Protein AF-A0AAW5MVB6-F1 (afdb_monomer_lite)

pLDDT: mean 81.9, std 7.15, range [46.84, 90.31]

Foldseek 3Di:
DDCDPVNVVQVVQQVVQCVVPVPDGDADPVRVVVVVCVVVVCPQDQQFDWDQDPNDIFGQDGHVVGNVVVVVPDDHD

Secondary structure (DSSP, 8-state):
----HHHHHHHHHHHHHHHH-TT--PPPHHHHHHHHHHHTT-----SEEEEEETTEEEEEEE-TTSHHHHH-S----

Sequence (77 aa):
AQTNSEDVFSLAMTAFAREIDPHTNYLSPRNTEQFNTEMSLSLEGIGAVLQMDDDYTVINSMVAGGPAAKSKAISVG

Radius of gyration: 19.44 Å; chains: 1; bounding box: 48×17×42 Å

Structure (mmCIF, N/CA/C/O backbone):
data_AF-A0AAW5MVB6-F1
#
_entry.id   AF-A0AAW5MVB6-F1
#
loop_
_atom_site.group_PDB
_atom_site.id
_atom_site.type_symbol
_atom_site.label_atom_id
_atom_site.label_alt_id
_atom_site.label_comp_id
_atom_site.label_asym_id
_atom_site.label_entity_id
_atom_site.label_seq_id
_atom_site.pdbx_PDB_ins_code
_atom_site.Cartn_x
_atom_site.Cartn_y
_atom_site.Cartn_z
_atom_site.occupancy
_atom_site.B_iso_or_equiv
_atom_site.auth_seq_id
_atom_site.auth_comp_id
_atom_site.auth_asym_id
_atom_site.auth_atom_id
_atom_site.pdbx_PDB_model_num
ATOM 1 N N . ALA A 1 1 ? -9.698 3.719 -21.095 1.00 46.84 1 ALA A N 1
ATOM 2 C CA . ALA A 1 1 ? -8.277 3.601 -20.719 1.00 46.84 1 ALA A CA 1
ATOM 3 C C . ALA A 1 1 ? -7.684 4.998 -20.762 1.00 46.84 1 ALA A C 1
ATOM 5 O O . ALA A 1 1 ? -7.667 5.592 -21.831 1.00 46.84 1 ALA A O 1
ATOM 6 N N . GLN A 1 2 ? -7.342 5.567 -19.610 1.00 53.38 2 GLN A N 1
ATOM 7 C CA . GLN A 1 2 ? -6.811 6.926 -19.518 1.00 53.38 2 GLN A CA 1
ATOM 8 C C . GLN A 1 2 ? -5.313 6.791 -19.258 1.00 53.38 2 GLN A C 1
ATOM 10 O O . GLN A 1 2 ? -4.905 6.536 -18.133 1.00 53.38 2 GLN A O 1
ATOM 15 N N . THR A 1 3 ? -4.518 6.819 -20.325 1.00 65.62 3 THR A N 1
ATOM 16 C CA . THR A 1 3 ? -3.056 6.766 -20.229 1.00 65.62 3 THR A CA 1
ATOM 17 C C . THR A 1 3 ? -2.578 8.158 -19.847 1.00 65.62 3 THR A C 1
ATOM 19 O O . THR A 1 3 ? -2.745 9.099 -20.624 1.00 65.62 3 THR A O 1
ATOM 22 N N . ASN A 1 4 ? -2.049 8.313 -18.637 1.00 79.06 4 ASN A N 1
ATOM 23 C CA . ASN A 1 4 ? -1.542 9.594 -18.163 1.00 79.06 4 ASN A CA 1
ATOM 24 C C . ASN A 1 4 ? -0.082 9.768 -18.596 1.00 79.06 4 ASN A C 1
ATOM 26 O O . ASN A 1 4 ? 0.638 8.795 -18.821 1.00 79.06 4 ASN A O 1
ATOM 30 N N . SER A 1 5 ? 0.386 11.015 -18.683 1.00 80.44 5 SER A N 1
ATOM 31 C CA . SER A 1 5 ? 1.789 11.308 -19.019 1.00 80.44 5 SER A CA 1
ATOM 32 C C . SER A 1 5 ? 2.778 10.644 -18.052 1.00 80.44 5 SER A C 1
ATOM 34 O O . SER A 1 5 ? 3.877 10.269 -18.451 1.00 80.44 5 SER A O 1
ATOM 36 N N . GLU A 1 6 ? 2.373 10.457 -16.794 1.00 78.75 6 GLU A N 1
ATOM 37 C CA . GLU A 1 6 ? 3.150 9.759 -15.767 1.00 78.75 6 GLU A CA 1
ATOM 38 C C . GLU A 1 6 ? 3.339 8.265 -16.083 1.00 78.75 6 GLU A C 1
ATOM 40 O O . GLU A 1 6 ? 4.433 7.738 -15.890 1.00 78.75 6 GLU A O 1
ATOM 45 N N . ASP A 1 7 ? 2.326 7.603 -16.652 1.00 79.25 7 ASP A N 1
ATOM 46 C CA . ASP A 1 7 ? 2.392 6.182 -17.019 1.00 79.25 7 ASP A CA 1
ATOM 47 C C . ASP A 1 7 ? 3.406 5.957 -18.152 1.00 79.25 7 ASP A C 1
ATOM 49 O O . ASP A 1 7 ? 4.204 5.018 -18.124 1.00 79.25 7 ASP A O 1
ATOM 53 N N . VAL A 1 8 ? 3.421 6.864 -19.137 1.00 84.56 8 VAL A N 1
ATOM 54 C CA . VAL A 1 8 ? 4.374 6.833 -20.260 1.00 84.56 8 VAL A CA 1
ATOM 55 C C . VAL A 1 8 ? 5.797 7.116 -19.776 1.00 84.56 8 VAL A C 1
ATOM 57 O O . VAL A 1 8 ? 6.741 6.444 -20.195 1.00 84.56 8 VAL A O 1
ATOM 60 N N . PHE A 1 9 ? 5.958 8.081 -18.868 1.00 85.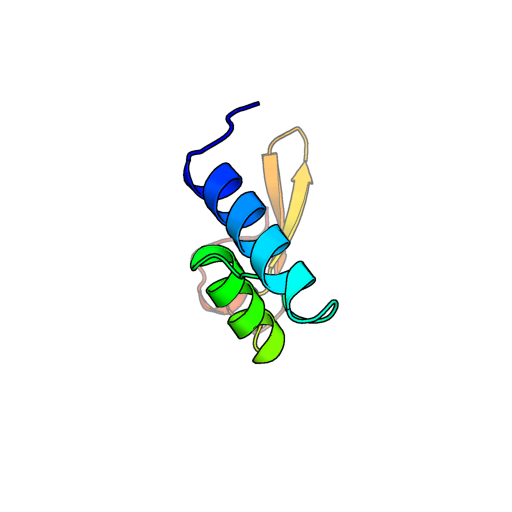94 9 PHE A N 1
ATOM 61 C CA . PHE A 1 9 ? 7.256 8.406 -18.282 1.00 85.94 9 PHE A CA 1
ATOM 62 C C . PHE A 1 9 ? 7.807 7.248 -17.442 1.00 85.94 9 PHE A C 1
ATOM 64 O O . PHE A 1 9 ? 8.970 6.872 -17.594 1.00 85.94 9 PHE A O 1
ATOM 71 N N . SER A 1 10 ? 6.962 6.638 -16.607 1.00 84.88 10 SER A N 1
ATOM 72 C CA . SER A 1 10 ? 7.326 5.471 -15.805 1.00 84.88 10 SER A CA 1
ATOM 73 C C . SER A 1 10 ? 7.765 4.300 -16.686 1.00 84.88 10 SER A C 1
ATOM 75 O O . SER A 1 10 ? 8.796 3.684 -16.409 1.00 84.88 10 SER A O 1
ATOM 77 N N . LEU A 1 11 ? 7.055 4.041 -17.789 1.00 86.00 11 LEU A N 1
ATOM 78 C CA . LEU A 1 11 ? 7.408 2.994 -18.748 1.00 86.00 11 LEU A CA 1
ATOM 79 C C . LEU A 1 11 ? 8.782 3.237 -19.389 1.00 86.00 11 LEU A C 1
ATOM 81 O O . LEU A 1 11 ? 9.618 2.333 -19.409 1.00 86.00 11 LEU A O 1
ATOM 85 N N . ALA A 1 12 ? 9.029 4.454 -19.882 1.00 88.25 12 ALA A N 1
ATOM 86 C CA . ALA A 1 12 ? 10.293 4.808 -20.525 1.00 88.25 12 ALA A CA 1
ATOM 87 C C . ALA A 1 12 ? 11.476 4.728 -19.547 1.00 88.25 12 ALA A C 1
ATOM 89 O O . ALA A 1 12 ? 12.512 4.145 -19.865 1.00 88.25 12 ALA A O 1
ATOM 90 N N . MET A 1 13 ? 11.309 5.259 -18.334 1.00 87.31 13 MET A N 1
ATOM 91 C CA . MET A 1 13 ? 12.361 5.251 -17.318 1.00 87.31 13 MET A CA 1
ATOM 92 C C . MET A 1 13 ? 12.627 3.843 -16.775 1.00 87.31 13 MET A C 1
ATOM 94 O O . MET A 1 13 ? 13.771 3.487 -16.511 1.00 87.31 13 MET A O 1
ATOM 98 N N . THR A 1 14 ? 11.590 3.008 -16.664 1.00 85.81 14 THR A N 1
ATOM 99 C CA . THR A 1 14 ? 11.743 1.597 -16.286 1.00 85.81 14 THR A CA 1
ATOM 100 C C . THR A 1 14 ? 12.495 0.809 -17.357 1.00 85.81 14 THR A C 1
ATOM 102 O O . THR A 1 14 ? 13.344 -0.009 -17.016 1.00 85.81 14 THR A O 1
ATOM 105 N N . ALA A 1 15 ? 12.228 1.057 -18.644 1.00 86.25 15 ALA A N 1
ATOM 106 C CA . ALA A 1 15 ? 12.974 0.429 -19.734 1.00 86.25 15 ALA A CA 1
ATOM 107 C C . ALA A 1 15 ? 14.458 0.834 -19.711 1.00 86.25 15 ALA A C 1
ATOM 109 O O . ALA A 1 15 ? 15.325 -0.030 -19.795 1.00 86.25 15 ALA A O 1
ATOM 110 N N . PHE A 1 16 ? 14.746 2.123 -19.505 1.00 86.94 16 PHE A N 1
ATOM 111 C CA . PHE A 1 16 ? 16.116 2.620 -19.352 1.00 86.94 16 PHE A CA 1
ATOM 112 C C . PHE A 1 16 ? 16.831 2.019 -18.131 1.00 86.94 16 PHE A C 1
ATOM 114 O O . PHE A 1 16 ? 17.981 1.606 -18.228 1.00 86.94 16 PHE A O 1
ATOM 121 N N . ALA A 1 17 ? 16.148 1.921 -16.989 1.00 84.94 17 ALA A N 1
ATOM 122 C CA . ALA A 1 17 ? 16.706 1.318 -15.782 1.00 84.94 17 ALA A CA 1
ATOM 123 C C . ALA A 1 17 ? 17.061 -0.168 -15.978 1.00 84.94 17 ALA A C 1
ATOM 125 O O . ALA A 1 17 ? 18.136 -0.597 -15.561 1.00 84.94 17 ALA A O 1
ATOM 126 N N . ARG A 1 18 ? 16.201 -0.924 -16.676 1.00 85.56 18 ARG A N 1
ATOM 127 C CA . ARG A 1 18 ? 16.422 -2.346 -16.993 1.00 85.56 18 ARG A CA 1
ATOM 128 C C . ARG A 1 18 ? 17.565 -2.597 -17.973 1.00 85.56 18 ARG A C 1
ATOM 130 O O . ARG A 1 18 ? 18.156 -3.670 -17.922 1.00 85.56 18 ARG A O 1
ATOM 137 N N . GLU A 1 19 ? 17.863 -1.639 -18.853 1.00 87.00 19 GLU A N 1
ATOM 138 C CA . GLU A 1 19 ? 19.025 -1.689 -19.756 1.00 87.00 19 GLU A CA 1
ATOM 139 C C . GLU A 1 19 ? 20.344 -1.647 -18.963 1.00 87.00 19 GLU A C 1
ATOM 141 O O . GLU A 1 19 ? 21.320 -2.293 -19.336 1.00 87.00 19 GLU A O 1
ATOM 146 N N . ILE A 1 20 ? 20.372 -0.897 -17.854 1.00 83.75 20 ILE A N 1
ATOM 147 C CA . ILE A 1 20 ? 21.558 -0.755 -16.999 1.00 83.75 20 ILE A CA 1
ATOM 148 C C . ILE A 1 20 ? 21.709 -1.956 -16.057 1.00 83.75 20 ILE A C 1
ATOM 150 O O . ILE A 1 20 ? 22.811 -2.483 -15.908 1.00 83.75 20 ILE A O 1
ATOM 154 N N . ASP A 1 21 ? 20.620 -2.389 -15.421 1.00 84.75 21 ASP A N 1
ATOM 155 C CA . ASP A 1 21 ? 20.580 -3.576 -14.563 1.00 84.75 21 ASP A CA 1
ATOM 156 C C . ASP A 1 21 ? 19.162 -4.179 -14.591 1.00 84.75 21 ASP A C 1
ATOM 158 O O . ASP A 1 21 ? 18.202 -3.467 -14.274 1.00 84.75 21 ASP A O 1
ATOM 162 N N . PRO A 1 22 ? 18.990 -5.483 -14.899 1.00 80.50 22 PRO A N 1
ATOM 163 C CA . PRO A 1 22 ? 17.679 -6.142 -14.915 1.00 80.50 22 PRO A CA 1
ATOM 164 C C . PRO A 1 22 ? 16.914 -6.069 -13.582 1.00 80.50 22 PRO A C 1
ATOM 166 O O . PRO A 1 22 ? 15.702 -6.301 -13.560 1.00 80.50 22 PRO A O 1
ATOM 169 N N . HIS A 1 23 ? 17.591 -5.755 -12.476 1.00 82.62 23 HIS A N 1
ATOM 170 C CA . HIS A 1 23 ? 16.996 -5.629 -11.148 1.00 82.62 23 HIS A CA 1
ATOM 171 C C . HIS A 1 23 ? 16.655 -4.192 -10.744 1.00 82.62 23 HIS A C 1
ATOM 173 O O . HIS A 1 23 ? 16.031 -3.990 -9.701 1.00 82.62 23 HIS A O 1
ATOM 179 N N . THR A 1 24 ? 16.989 -3.194 -11.563 1.00 84.19 24 THR A N 1
ATOM 180 C CA . THR A 1 24 ? 16.624 -1.801 -11.292 1.00 84.19 24 THR A CA 1
ATOM 181 C C . THR A 1 24 ? 15.328 -1.451 -12.018 1.00 84.19 24 THR A C 1
ATOM 183 O O . THR A 1 24 ? 15.207 -1.591 -13.233 1.00 84.19 24 THR A O 1
ATOM 186 N N . ASN A 1 25 ? 14.336 -0.965 -11.272 1.00 82.94 25 ASN A N 1
ATOM 187 C CA . ASN A 1 25 ? 13.104 -0.416 -11.834 1.00 82.94 25 ASN A CA 1
ATOM 188 C C . ASN A 1 25 ? 12.924 1.025 -11.352 1.00 82.94 25 ASN A C 1
ATOM 190 O O . ASN A 1 25 ? 13.330 1.377 -10.245 1.00 82.94 25 ASN A O 1
ATOM 194 N N . TYR A 1 26 ? 12.288 1.854 -12.176 1.00 84.75 26 TYR A N 1
ATOM 195 C CA . TYR A 1 26 ? 11.920 3.208 -11.784 1.00 84.75 26 TYR A CA 1
ATOM 196 C C . TYR A 1 26 ? 10.595 3.197 -11.016 1.00 84.75 26 TYR A C 1
ATOM 198 O O . TYR A 1 26 ? 9.597 2.650 -11.487 1.00 84.75 26 TYR A O 1
ATOM 206 N N . LEU A 1 27 ? 10.576 3.831 -9.845 1.00 84.88 27 LEU A N 1
ATOM 207 C CA . LEU A 1 27 ? 9.375 4.014 -9.034 1.00 84.88 27 LEU A CA 1
ATOM 208 C C . LEU A 1 27 ? 8.876 5.452 -9.199 1.00 84.88 27 LEU A C 1
ATOM 210 O O . LEU A 1 27 ? 9.621 6.405 -8.975 1.00 84.88 27 LEU A O 1
ATOM 214 N N . SER A 1 28 ? 7.605 5.616 -9.572 1.00 86.62 28 SER A N 1
ATOM 215 C CA . SER A 1 28 ? 6.948 6.924 -9.502 1.00 86.62 28 SER A CA 1
ATOM 216 C C . SER A 1 28 ? 6.823 7.377 -8.038 1.00 86.62 28 SER A C 1
ATOM 218 O O . SER A 1 28 ? 6.865 6.529 -7.138 1.00 86.62 28 SER A O 1
ATOM 220 N N . PRO A 1 29 ? 6.647 8.681 -7.753 1.00 82.56 29 PRO A N 1
ATOM 221 C CA . PRO A 1 29 ? 6.457 9.168 -6.383 1.00 82.56 29 PRO A CA 1
ATOM 222 C C . PRO A 1 29 ? 5.339 8.421 -5.646 1.00 82.56 29 PRO A C 1
ATOM 224 O O . PRO A 1 29 ? 5.535 7.957 -4.526 1.00 82.56 29 PRO A O 1
ATOM 227 N N . ARG A 1 30 ? 4.219 8.176 -6.336 1.00 83.56 30 ARG A N 1
ATOM 228 C CA . ARG A 1 30 ? 3.088 7.402 -5.813 1.00 83.56 30 ARG A CA 1
ATOM 229 C C . ARG A 1 30 ? 3.465 5.959 -5.462 1.00 83.56 30 ARG A C 1
ATOM 231 O O . ARG A 1 30 ? 3.116 5.475 -4.389 1.00 83.56 30 ARG A O 1
ATOM 238 N N . ASN A 1 31 ? 4.196 5.275 -6.342 1.00 84.38 31 ASN A N 1
ATOM 239 C CA . ASN A 1 31 ? 4.625 3.896 -6.091 1.00 84.38 31 ASN A CA 1
ATOM 240 C C . ASN A 1 31 ? 5.700 3.829 -4.996 1.00 84.38 31 ASN A C 1
ATOM 242 O O . ASN A 1 31 ? 5.758 2.860 -4.247 1.00 84.38 31 ASN A O 1
ATOM 246 N N . THR A 1 32 ? 6.535 4.864 -4.884 1.00 85.69 32 THR A N 1
ATOM 247 C CA . THR A 1 32 ? 7.571 4.978 -3.849 1.00 85.69 32 THR A CA 1
ATOM 248 C C . THR A 1 32 ? 6.949 5.118 -2.462 1.00 85.69 32 THR A C 1
ATOM 250 O O . THR A 1 32 ? 7.373 4.442 -1.531 1.00 85.69 32 THR A O 1
ATOM 253 N N . GLU A 1 33 ? 5.922 5.958 -2.312 1.00 83.94 33 GLU A N 1
ATOM 254 C CA . GLU A 1 33 ? 5.179 6.104 -1.052 1.00 83.94 33 GLU A CA 1
ATOM 255 C C . GLU A 1 33 ? 4.508 4.795 -0.626 1.00 83.94 33 GLU A C 1
ATOM 257 O O . GLU A 1 33 ? 4.597 4.398 0.541 1.00 83.94 33 GLU A O 1
ATOM 262 N N . GLN A 1 34 ? 3.891 4.092 -1.580 1.00 82.75 34 GLN A N 1
ATOM 263 C CA . GLN A 1 34 ? 3.293 2.786 -1.327 1.00 82.75 34 GLN A CA 1
ATOM 264 C C . GLN A 1 34 ? 4.347 1.762 -0.887 1.00 82.75 34 GLN A C 1
ATOM 266 O O . GLN A 1 34 ? 4.185 1.132 0.155 1.00 82.75 34 GLN A O 1
ATOM 271 N N . PHE A 1 35 ? 5.456 1.648 -1.621 1.00 84.31 35 PHE A N 1
ATOM 272 C CA . PHE A 1 35 ? 6.551 0.745 -1.271 1.00 84.31 35 PHE A CA 1
ATOM 273 C C . PHE A 1 35 ? 7.128 1.054 0.115 1.00 84.31 35 PHE A C 1
ATOM 275 O O . PHE A 1 35 ? 7.345 0.146 0.910 1.00 84.31 35 PHE A O 1
ATOM 282 N N . ASN A 1 36 ? 7.329 2.331 0.444 1.00 83.31 36 ASN A N 1
ATOM 283 C CA . ASN A 1 36 ? 7.820 2.732 1.761 1.00 83.31 36 ASN A CA 1
ATOM 284 C C . ASN A 1 36 ? 6.849 2.343 2.884 1.00 83.31 36 A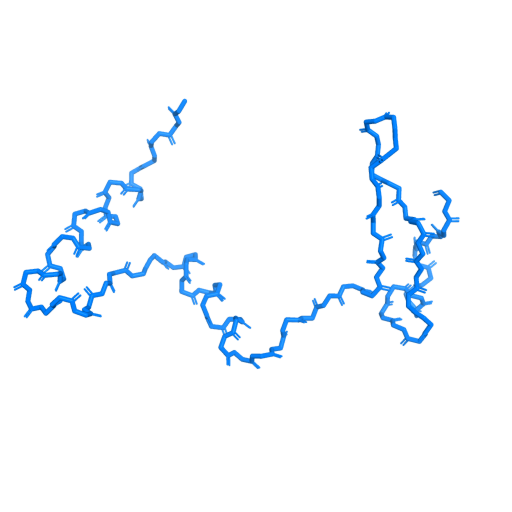SN A C 1
ATOM 286 O O . ASN A 1 36 ? 7.298 1.914 3.943 1.00 83.31 36 ASN A O 1
ATOM 290 N N . THR A 1 37 ? 5.540 2.451 2.646 1.00 80.00 37 THR A N 1
ATOM 291 C CA . THR A 1 37 ? 4.498 2.030 3.600 1.00 80.00 37 THR A CA 1
ATOM 292 C C . THR A 1 37 ? 4.463 0.509 3.776 1.00 80.00 37 THR A C 1
ATOM 294 O O . THR A 1 37 ? 4.261 0.003 4.879 1.00 80.00 37 THR A O 1
ATOM 297 N N . GLU A 1 38 ? 4.670 -0.242 2.696 1.00 80.25 38 GLU A N 1
ATOM 298 C CA . GLU A 1 38 ? 4.763 -1.703 2.747 1.00 80.25 38 GLU A CA 1
ATOM 299 C C . GLU A 1 38 ? 6.034 -2.148 3.490 1.00 80.25 38 GLU A C 1
ATOM 301 O O . GLU A 1 38 ? 5.980 -3.011 4.369 1.00 80.25 38 GLU A O 1
ATOM 306 N N . MET A 1 39 ? 7.172 -1.509 3.205 1.00 80.81 39 MET A N 1
ATOM 307 C CA . MET A 1 39 ? 8.469 -1.806 3.820 1.00 80.81 39 MET A CA 1
ATOM 308 C C . MET A 1 39 ? 8.564 -1.384 5.285 1.00 80.81 39 MET A C 1
ATOM 310 O O . MET A 1 39 ? 9.299 -2.012 6.047 1.00 80.81 39 MET A O 1
ATOM 314 N N . SER A 1 40 ? 7.823 -0.358 5.712 1.00 81.25 40 SER A N 1
ATOM 315 C CA . SER A 1 40 ? 7.750 0.012 7.127 1.00 81.25 40 SER A CA 1
ATOM 316 C C . SER A 1 40 ? 6.995 -1.024 7.968 1.00 81.25 40 SER A C 1
ATOM 318 O O . SER A 1 40 ? 6.965 -0.885 9.191 1.00 81.25 40 SER A O 1
ATOM 320 N N . LEU A 1 41 ? 6.389 -2.051 7.339 1.00 70.62 41 LEU A N 1
ATOM 321 C CA . LEU A 1 41 ? 5.522 -3.061 7.968 1.00 70.62 41 LEU A CA 1
ATOM 322 C C . LEU A 1 41 ? 4.426 -2.431 8.842 1.00 70.62 41 LEU A C 1
ATOM 324 O O . LEU A 1 41 ? 3.854 -3.076 9.718 1.00 70.62 41 LEU A O 1
ATOM 328 N N . SER A 1 42 ? 4.137 -1.154 8.605 1.00 67.19 42 SER A N 1
ATOM 329 C CA . SER A 1 42 ? 3.276 -0.329 9.438 1.00 67.19 42 SER A CA 1
ATOM 330 C C . SER A 1 42 ? 1.981 -0.022 8.708 1.00 67.19 42 SER A C 1
ATOM 332 O O . SER A 1 42 ? 1.446 1.075 8.854 1.00 67.19 42 SER A O 1
ATOM 334 N N . LEU A 1 43 ? 1.504 -0.963 7.887 1.00 70.75 43 LEU A N 1
ATOM 335 C CA . LEU A 1 43 ? 0.196 -0.855 7.264 1.00 70.75 43 LEU A CA 1
ATOM 336 C C . LEU A 1 43 ? -0.851 -0.749 8.382 1.00 70.75 43 LEU A C 1
ATOM 338 O O . LEU A 1 43 ? -1.276 -1.745 8.968 1.00 70.75 43 LEU A O 1
ATOM 342 N N . GLU A 1 44 ? -1.229 0.483 8.705 1.00 73.19 44 GLU A N 1
ATOM 343 C CA . GLU A 1 44 ? -2.207 0.786 9.733 1.00 73.19 44 GLU A CA 1
ATOM 344 C C . GLU A 1 44 ? -3.587 0.805 9.083 1.00 73.19 44 GLU A C 1
ATOM 346 O O . GLU A 1 44 ? -3.949 1.709 8.331 1.00 73.19 44 GLU A O 1
ATOM 351 N N . GLY A 1 45 ? -4.364 -0.241 9.350 1.00 78.62 45 GLY A N 1
ATOM 352 C CA . GLY A 1 45 ? -5.777 -0.260 9.006 1.00 78.62 45 GLY A CA 1
ATOM 353 C C . GLY A 1 45 ? -6.606 0.540 10.011 1.00 78.62 45 GLY A C 1
ATOM 354 O O . GLY A 1 45 ? -6.233 0.716 11.168 1.00 78.62 45 GLY A O 1
ATOM 355 N N . ILE A 1 46 ? -7.816 0.926 9.610 1.00 84.88 46 ILE A N 1
ATOM 356 C CA . ILE A 1 46 ? -8.774 1.597 10.504 1.00 84.88 46 ILE A CA 1
ATOM 357 C C . ILE A 1 46 ? -9.316 0.675 11.612 1.00 84.88 46 ILE A C 1
ATOM 359 O O . ILE A 1 46 ? -9.942 1.145 12.556 1.00 84.88 46 ILE A O 1
ATOM 363 N N . GLY A 1 47 ? -9.085 -0.639 11.530 1.00 85.00 47 GLY A N 1
ATOM 364 C CA . GLY A 1 47 ? -9.597 -1.610 12.502 1.00 85.00 47 GLY A CA 1
ATOM 365 C C . GLY A 1 47 ? -11.091 -1.909 12.343 1.00 85.00 47 GLY A C 1
ATOM 366 O O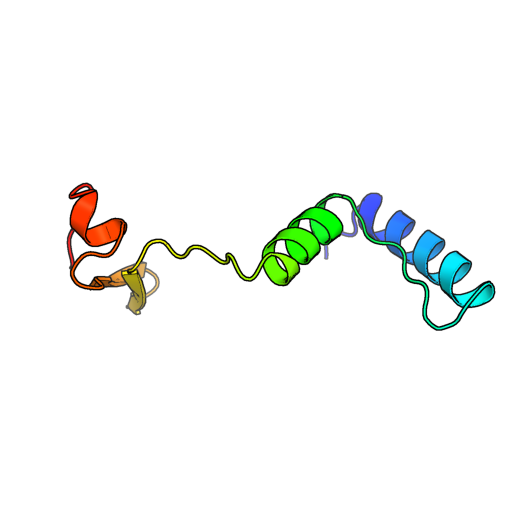 . GLY A 1 47 ? -11.772 -2.160 13.337 1.00 85.00 47 GLY A O 1
ATOM 367 N N . ALA A 1 48 ? -11.602 -1.877 11.111 1.00 87.19 48 ALA A N 1
ATOM 368 C CA . ALA A 1 48 ? -12.962 -2.275 10.759 1.00 87.19 48 ALA A CA 1
ATOM 369 C C . ALA A 1 48 ? -12.943 -3.223 9.553 1.00 87.19 48 ALA A C 1
ATOM 371 O O . ALA A 1 48 ? -12.111 -3.083 8.658 1.00 87.19 48 ALA A O 1
ATOM 372 N N . VAL A 1 49 ? -13.861 -4.185 9.548 1.00 86.19 49 VAL A N 1
ATOM 373 C CA . VAL A 1 49 ? -14.111 -5.101 8.438 1.00 86.19 49 VAL A CA 1
ATOM 374 C C . VAL A 1 49 ? -15.284 -4.549 7.644 1.00 86.19 49 VAL A C 1
ATOM 376 O O . VAL A 1 49 ? -16.397 -4.440 8.1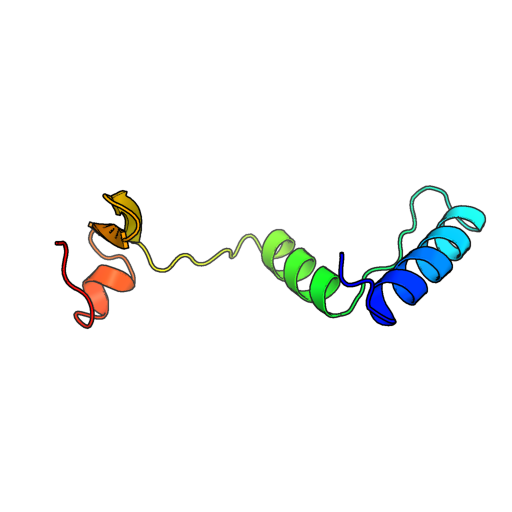63 1.00 86.19 49 VAL A O 1
ATOM 379 N N . LEU A 1 50 ? -15.016 -4.196 6.392 1.00 89.19 50 LEU A N 1
ATOM 380 C CA . LEU A 1 50 ? -16.019 -3.705 5.457 1.00 89.19 50 LEU A CA 1
ATOM 381 C C . LEU A 1 50 ? -16.519 -4.861 4.596 1.00 89.19 50 LEU A C 1
ATOM 383 O O . LEU A 1 50 ? -15.737 -5.715 4.177 1.00 89.19 50 LEU A O 1
ATOM 387 N N . GLN A 1 51 ? -17.818 -4.872 4.336 1.00 89.12 51 GLN A N 1
ATOM 388 C CA . GLN A 1 51 ? -18.464 -5.817 3.439 1.00 89.12 51 GLN A CA 1
ATOM 389 C C . GLN A 1 51 ? -19.329 -5.040 2.452 1.00 89.12 51 GLN A C 1
ATOM 391 O O . GLN A 1 51 ? -19.884 -3.999 2.788 1.00 89.12 51 GLN A O 1
ATOM 396 N N . MET A 1 52 ? -19.407 -5.535 1.222 1.00 90.31 52 MET A N 1
ATOM 397 C CA . MET A 1 52 ? -20.305 -4.985 0.215 1.00 90.31 52 MET A CA 1
ATOM 398 C C . MET A 1 52 ? -21.651 -5.700 0.335 1.00 90.31 52 MET A C 1
ATOM 400 O O . MET A 1 52 ? -21.683 -6.930 0.261 1.00 90.31 52 MET A O 1
ATOM 404 N N . ASP A 1 53 ? -22.719 -4.940 0.555 1.00 88.88 53 ASP A N 1
ATOM 405 C CA . ASP A 1 53 ? -24.100 -5.421 0.625 1.00 88.88 53 ASP A CA 1
ATOM 406 C C . ASP A 1 53 ? -24.975 -4.551 -0.285 1.00 88.88 53 ASP A C 1
ATOM 408 O O . ASP A 1 53 ? -24.951 -3.328 -0.161 1.00 88.88 53 ASP A O 1
ATOM 412 N N . ASP A 1 54 ? -25.672 -5.171 -1.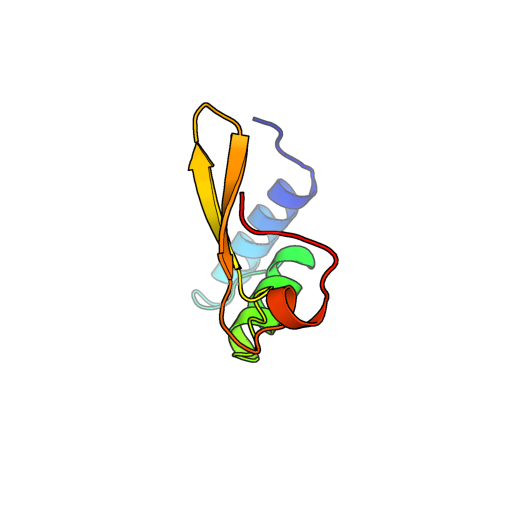242 1.00 82.56 54 ASP A N 1
ATOM 413 C CA . ASP A 1 54 ? -26.540 -4.513 -2.235 1.00 82.56 54 ASP A CA 1
ATOM 414 C C . ASP A 1 54 ? -25.973 -3.193 -2.819 1.00 82.56 54 ASP A C 1
ATOM 416 O O . ASP A 1 54 ? -26.632 -2.155 -2.825 1.00 82.56 54 ASP A O 1
ATOM 420 N N . ASP A 1 55 ? -24.725 -3.232 -3.306 1.00 87.56 55 ASP A N 1
ATOM 421 C CA . ASP A 1 55 ? -23.958 -2.099 -3.870 1.00 87.56 55 ASP A CA 1
ATOM 422 C C . ASP A 1 55 ? -23.547 -0.986 -2.880 1.00 87.56 55 ASP A C 1
ATOM 424 O O . ASP A 1 55 ? -22.931 0.009 -3.278 1.00 87.56 55 ASP A O 1
ATOM 428 N N . TYR A 1 56 ? -23.787 -1.166 -1.580 1.00 84.62 56 TYR A N 1
ATOM 429 C CA . TYR A 1 56 ? -23.310 -0.281 -0.518 1.00 84.62 56 TYR A CA 1
ATOM 430 C C . TYR A 1 56 ? -22.183 -0.926 0.298 1.00 84.62 56 TYR A C 1
ATOM 432 O O . TYR A 1 56 ? -22.205 -2.108 0.640 1.00 84.62 56 TYR A O 1
ATOM 440 N N . THR A 1 57 ? -21.167 -0.131 0.644 1.00 86.19 57 THR A N 1
ATOM 441 C CA . THR A 1 57 ? -20.107 -0.561 1.568 1.00 86.19 57 THR A CA 1
ATOM 442 C C . THR A 1 57 ? -20.591 -0.382 3.001 1.00 86.19 57 THR A C 1
ATOM 444 O O . THR A 1 57 ? -20.710 0.747 3.479 1.00 86.19 57 THR A O 1
ATOM 447 N N . VAL A 1 58 ? -20.828 -1.492 3.691 1.00 87.56 58 VAL A N 1
ATOM 448 C CA . VAL A 1 58 ? -21.325 -1.541 5.069 1.00 87.56 58 VAL A CA 1
ATOM 449 C C . VAL A 1 58 ? -20.216 -2.000 6.018 1.00 87.56 58 VAL A C 1
ATOM 451 O O . VAL A 1 58 ? -19.320 -2.771 5.655 1.00 87.56 58 VAL A O 1
ATOM 454 N N . ILE A 1 59 ? -20.253 -1.518 7.262 1.00 86.31 59 ILE A N 1
ATOM 455 C CA . ILE A 1 59 ? -19.345 -1.967 8.321 1.00 86.31 59 ILE A CA 1
ATOM 456 C C . ILE A 1 59 ? -19.913 -3.252 8.927 1.00 86.31 59 ILE A C 1
ATOM 458 O O . ILE A 1 59 ? -20.834 -3.200 9.737 1.00 86.31 59 ILE A O 1
ATOM 462 N N . ASN A 1 60 ? -19.333 -4.400 8.575 1.00 85.62 60 ASN A N 1
ATOM 463 C CA . ASN A 1 60 ? -19.759 -5.707 9.086 1.00 85.62 60 ASN A CA 1
ATOM 464 C C . ASN A 1 60 ? -19.328 -5.920 10.548 1.00 85.62 60 ASN A C 1
ATOM 466 O O . ASN A 1 60 ? -20.089 -6.398 11.383 1.00 85.62 60 ASN A O 1
ATOM 470 N N . SER A 1 61 ? -18.085 -5.563 10.887 1.00 84.44 61 SER A N 1
ATOM 471 C CA . SER A 1 61 ? -17.598 -5.657 12.268 1.00 84.44 61 SER A CA 1
ATOM 472 C C . SER A 1 61 ? -16.439 -4.705 12.544 1.00 84.44 61 SER A C 1
ATOM 474 O O . SER A 1 61 ? -15.702 -4.309 11.643 1.00 84.44 61 SER A O 1
ATOM 476 N N . MET A 1 62 ? -16.264 -4.331 13.812 1.00 85.75 62 MET A N 1
ATOM 477 C CA . MET A 1 62 ? -15.123 -3.539 14.275 1.00 85.75 62 MET A CA 1
ATOM 478 C C . MET A 1 62 ? -14.215 -4.379 15.168 1.00 85.75 62 MET A C 1
ATOM 480 O O . MET A 1 62 ? -14.684 -5.163 15.993 1.00 85.75 62 MET A O 1
ATOM 484 N N . VAL A 1 63 ? -12.905 -4.172 15.046 1.00 84.56 63 VAL A N 1
ATOM 485 C CA . VAL A 1 63 ? -11.917 -4.798 15.926 1.00 84.56 63 VAL A CA 1
ATOM 486 C C . VAL A 1 63 ? -11.996 -4.136 17.302 1.00 84.56 63 VAL A C 1
ATOM 488 O O . VAL A 1 63 ? -11.822 -2.921 17.436 1.00 8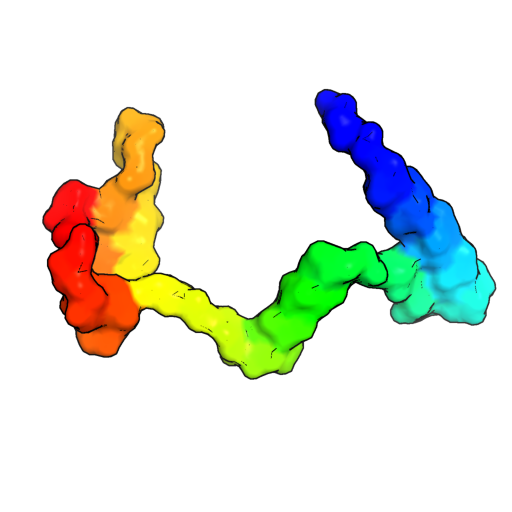4.56 63 VAL A O 1
ATOM 491 N N . ALA A 1 64 ? -12.252 -4.933 18.342 1.00 79.75 64 ALA A N 1
ATOM 492 C CA . ALA A 1 64 ? -12.345 -4.446 19.716 1.00 79.75 64 ALA A CA 1
ATOM 493 C C . ALA A 1 64 ? -11.026 -3.780 20.152 1.00 79.75 64 ALA A C 1
ATOM 495 O O . ALA A 1 64 ? -9.960 -4.387 20.100 1.00 79.75 64 ALA A O 1
ATOM 496 N N . GLY A 1 65 ? -11.092 -2.511 20.564 1.00 80.31 65 GLY A N 1
ATOM 497 C CA . GLY A 1 65 ? -9.907 -1.720 20.928 1.00 80.31 65 GLY A CA 1
ATOM 498 C C . GLY A 1 65 ? -9.105 -1.160 19.742 1.00 80.31 65 GLY A C 1
ATOM 499 O O . GLY A 1 65 ? -8.119 -0.449 19.968 1.00 80.31 65 GLY A O 1
ATOM 500 N N . GLY A 1 66 ? -9.537 -1.426 18.505 1.00 82.94 66 GLY A N 1
ATOM 501 C CA . GLY A 1 66 ? -8.979 -0.836 17.291 1.00 82.94 66 GLY A CA 1
ATOM 502 C C . GLY A 1 66 ? -9.340 0.650 17.121 1.00 82.94 66 GLY A C 1
ATOM 503 O O . GLY A 1 66 ? -10.216 1.163 17.829 1.00 82.94 66 GLY A O 1
ATOM 504 N N . PRO A 1 67 ? -8.682 1.359 16.188 1.00 85.19 67 PRO A N 1
ATOM 505 C CA . PRO A 1 67 ? -8.913 2.787 15.953 1.00 85.19 67 PRO A CA 1
ATOM 506 C C . PRO A 1 67 ? -10.380 3.131 15.645 1.00 85.19 67 PRO A C 1
ATOM 508 O O . PRO A 1 67 ? -10.922 4.056 16.248 1.00 85.19 67 PRO A O 1
ATOM 511 N N . ALA A 1 68 ? -11.061 2.340 14.808 1.00 84.94 68 ALA A N 1
ATOM 512 C CA . ALA A 1 68 ? -12.478 2.506 14.470 1.00 84.94 68 ALA A CA 1
ATOM 513 C C . ALA A 1 68 ? -13.377 2.480 15.714 1.00 84.94 68 ALA A C 1
ATOM 515 O O . ALA A 1 68 ? -14.133 3.422 15.949 1.00 84.94 68 ALA A O 1
ATOM 516 N N . ALA A 1 69 ? -13.217 1.464 16.569 1.00 84.00 69 ALA A N 1
ATOM 517 C CA . ALA A 1 69 ? -13.988 1.330 17.804 1.00 84.00 69 ALA A CA 1
ATOM 518 C C . ALA A 1 69 ? -13.702 2.464 18.808 1.00 84.00 69 ALA A C 1
ATOM 520 O O . ALA A 1 69 ? -14.601 2.909 19.523 1.00 84.00 69 ALA A O 1
ATOM 521 N N . LYS A 1 70 ? -12.456 2.956 18.861 1.00 83.56 70 LYS A N 1
ATOM 522 C CA . LYS A 1 70 ? -12.060 4.087 19.720 1.00 83.56 70 LYS A CA 1
ATOM 523 C C . LYS A 1 70 ? -12.602 5.423 19.219 1.00 83.56 70 LYS A C 1
ATOM 525 O O . LYS A 1 70 ? -12.955 6.267 20.038 1.00 83.56 70 LYS A O 1
ATOM 530 N N . SER A 1 71 ? -12.671 5.605 17.901 1.00 82.00 71 SER A N 1
ATOM 531 C CA . SER A 1 71 ? -13.095 6.862 17.280 1.00 82.00 71 SER A CA 1
ATOM 532 C C . SER A 1 71 ? -14.565 7.201 17.549 1.00 82.00 71 SER A C 1
ATOM 534 O O . SER A 1 71 ? -14.908 8.378 17.571 1.00 82.00 71 SER A O 1
ATOM 536 N N . LYS A 1 72 ? -15.431 6.192 17.762 1.00 79.94 72 LYS A N 1
ATOM 537 C CA . LYS A 1 72 ? -16.895 6.321 17.953 1.00 79.94 72 LYS A CA 1
ATOM 538 C C . LYS A 1 72 ? -17.628 7.139 16.875 1.00 79.94 72 LYS A C 1
ATOM 540 O O . LYS A 1 72 ? -18.802 7.448 17.044 1.00 79.94 72 LYS A O 1
ATOM 545 N N . ALA A 1 73 ? -16.955 7.485 15.780 1.00 79.38 73 ALA A N 1
ATOM 546 C CA . ALA A 1 73 ? -17.509 8.272 14.682 1.00 79.38 73 ALA A CA 1
ATOM 547 C C . ALA A 1 73 ? -18.325 7.414 13.704 1.00 79.38 73 ALA A C 1
ATOM 549 O O . ALA A 1 73 ? -19.066 7.946 12.885 1.00 79.38 73 ALA A O 1
ATOM 550 N N . ILE A 1 74 ? -18.168 6.092 13.789 1.00 79.19 74 ILE A N 1
ATOM 551 C CA . ILE A 1 74 ? -18.768 5.100 12.903 1.00 79.19 74 ILE A CA 1
ATOM 552 C C . ILE A 1 74 ? -19.352 3.957 13.742 1.00 79.19 74 ILE A C 1
ATOM 554 O O . ILE A 1 74 ? -18.748 3.529 14.729 1.00 79.19 74 ILE A O 1
ATOM 558 N N . SER A 1 75 ? -20.546 3.492 13.378 1.00 76.62 75 SER A N 1
ATOM 559 C CA . SER A 1 75 ? -21.266 2.393 14.035 1.00 76.62 75 SER A CA 1
ATOM 560 C C . SER A 1 75 ? -21.389 1.189 13.103 1.00 76.62 75 SER A C 1
ATOM 562 O O . SER A 1 75 ? -21.411 1.357 11.890 1.00 76.62 75 SER A O 1
ATOM 564 N N . VAL A 1 76 ? -21.466 -0.019 13.672 1.00 79.38 76 VAL A N 1
ATOM 565 C CA . VAL A 1 76 ? -21.762 -1.249 12.914 1.00 79.38 76 VAL A CA 1
ATOM 566 C C . VAL A 1 76 ? -23.224 -1.206 12.471 1.00 79.38 76 VAL A C 1
ATOM 568 O O . VAL A 1 76 ? -24.084 -0.931 13.313 1.00 79.38 76 VAL A O 1
ATOM 571 N N . GLY A 1 77 ? -23.488 -1.481 11.194 1.00 68.19 77 GLY A N 1
ATOM 572 C CA . GLY A 1 77 ? -24.830 -1.442 10.607 1.00 68.19 77 GLY A CA 1
ATOM 573 C C . GLY A 1 77 ? -24.840 -0.909 9.190 1.00 68.19 77 GLY A C 1
ATOM 574 O O . GLY A 1 77 ? -24.179 0.127 8.954 1.00 68.19 77 GLY A O 1
#

Organism: NCBI:txid1499973

InterPro domains:
  IPR029045 ClpP/crotonase-like domain superfamily [SSF52096] (3-61)
  IPR036034 PDZ superfamily [G3DSA:2.30.42.10] (44-72)
  IPR040573 Tail specific protease, N-terminal domain [PF17804] (2-30)